Protein AF-A0AAW1D3R0-F1 (afdb_monomer)

Organism: NCBI:txid488301

pLDDT: mean 83.76, std 15.86, range [46.78, 96.5]

Radius of gyration: 18.36 Å; Cα contacts (8 Å, |Δi|>4): 14; chains: 1; bounding box: 39×47×30 Å

Mean predicted aligned error: 9.81 Å

Structure (mmCIF, N/CA/C/O backbone):
data_AF-A0AAW1D3R0-F1
#
_entry.id   AF-A0AAW1D3R0-F1
#
loop_
_atom_site.group_PDB
_atom_site.id
_atom_site.type_symbol
_atom_site.label_atom_id
_atom_site.label_alt_id
_atom_site.label_comp_id
_atom_site.label_asym_id
_atom_site.label_entity_id
_atom_site.label_seq_id
_atom_site.pdbx_PDB_ins_code
_atom_site.Cartn_x
_atom_site.Cartn_y
_atom_site.Cartn_z
_atom_site.occupancy
_atom_site.B_iso_or_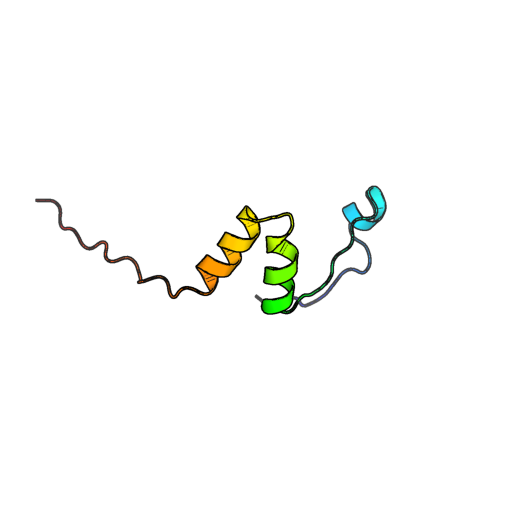equiv
_atom_site.auth_seq_id
_atom_site.auth_comp_id
_atom_site.auth_asym_id
_atom_site.auth_atom_id
_atom_site.pdbx_PDB_model_num
ATOM 1 N N . MET A 1 1 ? -11.934 5.717 -13.603 1.00 58.62 1 MET A N 1
ATOM 2 C CA . MET A 1 1 ? -10.638 5.413 -14.245 1.00 58.62 1 MET A CA 1
ATOM 3 C C . MET A 1 1 ? -10.407 3.921 -14.093 1.00 58.62 1 MET A C 1
ATOM 5 O O . MET A 1 1 ? -10.543 3.435 -12.979 1.00 58.62 1 MET A O 1
ATOM 9 N N . VAL A 1 2 ? -10.175 3.199 -15.188 1.00 77.44 2 VAL A N 1
ATOM 10 C CA . VAL A 1 2 ? -9.993 1.736 -15.200 1.00 77.44 2 VAL A CA 1
ATOM 11 C C . VAL A 1 2 ? -8.600 1.466 -15.753 1.00 77.44 2 VAL A C 1
ATOM 13 O O . VAL A 1 2 ? -8.231 2.073 -16.757 1.00 77.44 2 VAL A O 1
ATOM 16 N N . VAL A 1 3 ? -7.815 0.622 -15.083 1.00 74.81 3 VAL A N 1
ATOM 17 C CA . VAL A 1 3 ? -6.497 0.209 -15.586 1.00 74.81 3 VAL A CA 1
ATOM 18 C C . VAL A 1 3 ? -6.728 -0.710 -16.784 1.00 74.81 3 VAL A C 1
ATOM 20 O O . VAL A 1 3 ? -7.380 -1.740 -16.645 1.00 74.81 3 VAL A O 1
ATOM 23 N N . THR A 1 4 ? -6.253 -0.309 -17.964 1.00 84.69 4 THR A N 1
ATOM 24 C CA . THR A 1 4 ? -6.442 -1.064 -19.215 1.00 84.69 4 THR A CA 1
ATOM 25 C C . THR A 1 4 ? -5.278 -1.995 -19.535 1.00 84.69 4 THR A C 1
ATOM 27 O O . THR A 1 4 ? -5.474 -2.974 -20.244 1.00 84.69 4 THR A O 1
ATOM 30 N N . GLU A 1 5 ? -4.081 -1.703 -19.023 1.00 85.69 5 GLU A N 1
ATOM 31 C CA . GLU A 1 5 ? -2.871 -2.488 -19.266 1.00 85.69 5 GLU A CA 1
ATOM 32 C C . GLU A 1 5 ? -1.901 -2.353 -18.084 1.00 85.69 5 GLU A C 1
ATOM 34 O O . GLU A 1 5 ? -1.735 -1.266 -17.524 1.00 85.69 5 GLU A O 1
ATOM 39 N N . GLU A 1 6 ? -1.253 -3.459 -17.716 1.00 81.12 6 GLU A N 1
ATOM 40 C CA . GLU A 1 6 ? -0.168 -3.493 -16.736 1.00 81.12 6 GLU A CA 1
ATOM 41 C C . GLU A 1 6 ? 1.131 -3.886 -17.437 1.00 81.12 6 GLU A C 1
ATOM 43 O O . GLU A 1 6 ? 1.223 -4.950 -18.048 1.00 81.12 6 GLU A O 1
ATOM 48 N N . LEU A 1 7 ? 2.148 -3.028 -17.339 1.00 85.38 7 LEU A N 1
ATOM 49 C CA . LEU A 1 7 ? 3.465 -3.341 -17.879 1.00 85.38 7 LEU A CA 1
ATOM 50 C C . LEU A 1 7 ? 4.174 -4.357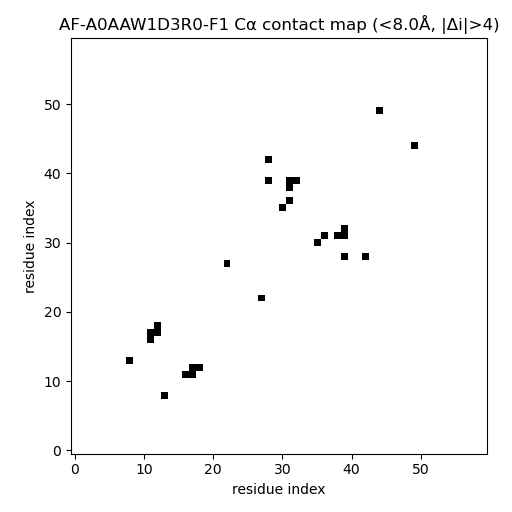 -16.967 1.00 85.38 7 LEU A C 1
ATOM 52 O O . LEU A 1 7 ? 4.257 -4.118 -15.758 1.00 85.38 7 LEU A O 1
ATOM 56 N N . PRO A 1 8 ? 4.730 -5.449 -17.525 1.00 81.06 8 PRO A N 1
ATOM 57 C CA . PRO A 1 8 ? 5.418 -6.479 -16.744 1.00 81.06 8 PRO A CA 1
ATOM 58 C C . PRO A 1 8 ? 6.692 -5.953 -16.072 1.00 81.06 8 PRO A C 1
ATOM 60 O O . PRO A 1 8 ? 7.065 -6.410 -14.995 1.00 81.06 8 PRO A O 1
ATOM 63 N N . GLU A 1 9 ? 7.332 -4.952 -16.675 1.00 86.38 9 GLU A N 1
ATOM 64 C CA . GLU A 1 9 ? 8.489 -4.267 -16.119 1.00 86.38 9 GLU A CA 1
ATOM 65 C C . GLU A 1 9 ? 8.290 -2.752 -16.184 1.00 86.38 9 GLU A C 1
ATOM 67 O O . GLU A 1 9 ? 7.785 -2.202 -17.163 1.00 86.38 9 GLU A O 1
ATOM 72 N N . TRP A 1 10 ? 8.720 -2.070 -15.128 1.00 90.25 10 TRP A N 1
ATOM 73 C CA . TRP A 1 10 ? 8.747 -0.617 -15.012 1.00 90.25 10 TRP A CA 1
ATOM 74 C C . TRP A 1 10 ? 10.125 -0.170 -14.517 1.00 90.25 10 TRP A C 1
ATOM 76 O O . TRP A 1 10 ? 10.966 -0.991 -14.153 1.00 90.25 10 TRP A O 1
ATOM 86 N N . GLU A 1 11 ? 10.403 1.131 -14.550 1.00 92.81 11 GLU A N 1
ATOM 87 C CA . GLU A 1 11 ? 11.729 1.659 -14.215 1.00 92.81 11 GLU A CA 1
ATOM 88 C C . GLU A 1 11 ? 12.241 1.152 -12.861 1.00 92.81 11 GLU A C 1
ATOM 90 O O . GLU A 1 11 ? 13.280 0.499 -12.838 1.00 92.81 11 GLU A O 1
ATOM 95 N N . ASP A 1 12 ? 11.485 1.330 -1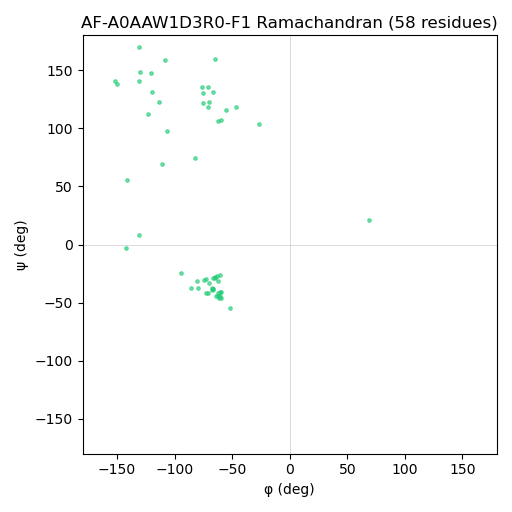1.772 1.00 95.12 12 ASP A N 1
ATOM 96 C CA . ASP A 1 12 ? 11.913 0.870 -10.444 1.00 95.12 12 ASP A CA 1
ATOM 97 C C . ASP A 1 12 ? 12.000 -0.658 -10.324 1.00 95.12 12 ASP A C 1
ATOM 99 O O . ASP A 1 12 ? 12.796 -1.156 -9.523 1.00 95.12 12 ASP A O 1
ATOM 103 N N . SER A 1 13 ? 11.207 -1.436 -11.078 1.00 94.06 13 SER A N 1
ATOM 104 C CA . SER A 1 13 ? 11.385 -2.896 -11.038 1.00 94.06 13 SER A CA 1
ATOM 105 C C . SER A 1 13 ? 12.720 -3.297 -11.645 1.00 94.06 13 SER A C 1
ATOM 107 O O . SER A 1 13 ? 13.367 -4.198 -11.119 1.00 94.06 13 SER A O 1
ATOM 109 N N . ARG A 1 14 ? 13.159 -2.611 -12.708 1.00 93.56 14 ARG A N 1
ATOM 110 C CA . ARG A 1 14 ? 14.442 -2.884 -13.371 1.00 93.56 14 ARG A CA 1
ATOM 111 C C . ARG A 1 14 ? 15.633 -2.270 -12.637 1.00 93.56 14 ARG A C 1
ATOM 113 O O . ARG A 1 14 ? 16.692 -2.885 -12.600 1.00 93.56 14 ARG A O 1
ATOM 120 N N . SER A 1 15 ? 15.480 -1.070 -12.076 1.00 95.75 15 SER A N 1
ATOM 121 C CA . SER A 1 15 ? 16.591 -0.306 -11.493 1.00 95.75 15 SER A CA 1
ATOM 122 C C . SER A 1 15 ? 16.879 -0.669 -10.037 1.00 95.75 15 SER A C 1
ATOM 124 O O . SER A 1 15 ? 18.043 -0.722 -9.646 1.00 95.75 15 SER A O 1
ATOM 126 N N . ILE A 1 16 ? 15.841 -0.936 -9.236 1.00 96.44 16 ILE A N 1
ATOM 127 C CA . ILE A 1 16 ? 15.967 -1.172 -7.787 1.00 96.44 16 ILE A CA 1
ATOM 128 C C . ILE A 1 16 ? 15.236 -2.435 -7.307 1.00 96.44 16 ILE A C 1
ATOM 130 O O . ILE A 1 16 ? 15.118 -2.661 -6.104 1.00 96.44 16 ILE A O 1
ATOM 134 N N . GLY A 1 17 ? 14.716 -3.256 -8.226 1.00 94.88 17 GLY A N 1
ATOM 135 C CA . GLY A 1 17 ? 14.030 -4.506 -7.890 1.00 94.88 17 GLY A CA 1
ATOM 136 C C . GLY A 1 17 ? 12.685 -4.312 -7.184 1.00 94.88 17 GLY A C 1
ATOM 137 O O . GLY A 1 17 ? 12.216 -5.211 -6.482 1.00 94.88 17 GLY A O 1
ATOM 138 N N . ARG A 1 18 ? 12.056 -3.139 -7.321 1.00 95.12 18 ARG A N 1
ATOM 139 C CA . ARG A 1 18 ? 10.794 -2.836 -6.638 1.00 95.12 18 ARG A CA 1
ATOM 140 C C . ARG A 1 18 ? 9.636 -3.635 -7.227 1.00 95.12 18 ARG A C 1
ATOM 142 O O . ARG A 1 18 ? 9.442 -3.689 -8.438 1.00 95.12 18 ARG A O 1
ATOM 149 N N . GLN A 1 19 ? 8.813 -4.194 -6.347 1.00 91.25 19 GLN A N 1
ATOM 150 C CA . GLN A 1 19 ? 7.673 -5.033 -6.717 1.00 91.25 19 GLN A CA 1
ATOM 151 C C . GLN A 1 19 ? 6.341 -4.315 -6.479 1.00 91.25 19 GLN A C 1
ATOM 153 O O . GLN A 1 19 ? 6.254 -3.368 -5.690 1.00 91.25 19 GLN A O 1
ATOM 158 N N . ARG A 1 20 ? 5.294 -4.774 -7.169 1.00 91.50 20 ARG A N 1
ATOM 159 C CA . ARG A 1 20 ? 3.907 -4.325 -6.997 1.00 91.50 20 ARG A CA 1
ATOM 160 C C . ARG A 1 20 ? 3.010 -5.543 -6.832 1.0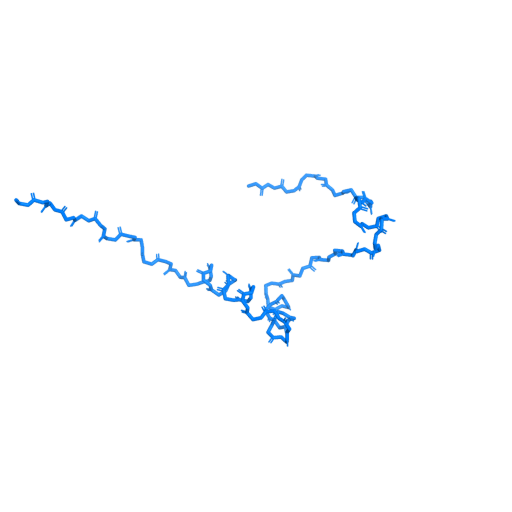0 91.50 20 ARG A C 1
ATOM 162 O O . ARG A 1 20 ? 3.289 -6.604 -7.380 1.00 91.50 20 ARG A O 1
ATOM 169 N N . LYS A 1 21 ? 1.944 -5.381 -6.060 1.00 89.69 21 LYS A N 1
ATOM 170 C CA . LYS A 1 21 ? 0.945 -6.416 -5.818 1.00 89.69 21 LYS A CA 1
ATOM 171 C C . LYS A 1 21 ? -0.394 -5.742 -5.563 1.00 89.69 21 LYS A C 1
ATOM 173 O O . LYS A 1 21 ? -0.447 -4.741 -4.849 1.00 89.6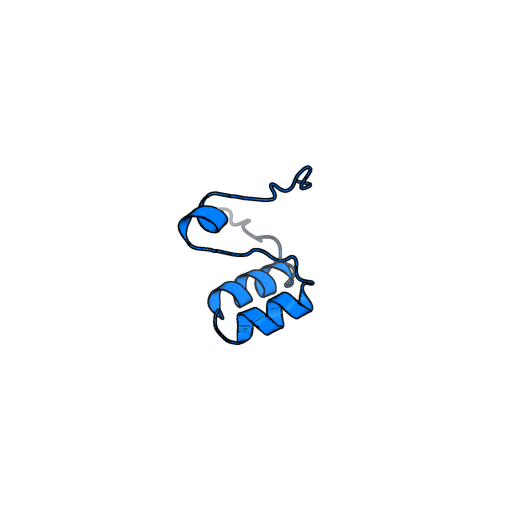9 21 LYS A O 1
ATOM 178 N N . TRP A 1 22 ? -1.456 -6.302 -6.127 1.00 89.88 22 TRP A N 1
ATOM 179 C CA . TRP A 1 22 ? -2.818 -5.921 -5.780 1.00 89.88 22 TRP A CA 1
ATOM 180 C C . TRP A 1 22 ? -3.207 -6.533 -4.438 1.00 89.88 22 TRP A C 1
ATOM 182 O O . TRP A 1 22 ? -2.947 -7.709 -4.174 1.00 89.88 22 TRP A O 1
ATOM 192 N N . PHE A 1 23 ? -3.833 -5.725 -3.594 1.00 93.56 23 PHE A N 1
ATOM 193 C CA . PHE A 1 23 ? -4.338 -6.140 -2.295 1.00 93.56 23 PHE A CA 1
ATOM 194 C C . PHE A 1 23 ? -5.841 -5.907 -2.245 1.00 93.56 23 PHE A C 1
ATOM 196 O O . PHE A 1 23 ? -6.349 -4.947 -2.828 1.00 93.56 23 PHE A O 1
ATOM 203 N N . THR A 1 24 ? -6.540 -6.763 -1.506 1.00 94.50 24 THR A N 1
ATOM 204 C CA . THR A 1 24 ? -7.860 -6.393 -1.000 1.00 94.50 24 THR A CA 1
ATOM 205 C C . THR A 1 24 ? -7.703 -5.233 -0.017 1.00 94.50 24 THR A C 1
ATOM 207 O O . THR A 1 24 ? -6.621 -5.008 0.534 1.00 94.50 24 THR A O 1
ATOM 210 N N . LEU A 1 25 ? -8.779 -4.487 0.225 1.00 93.12 25 LEU A N 1
ATOM 211 C CA . LEU A 1 25 ? -8.726 -3.371 1.166 1.00 93.12 25 LEU A CA 1
ATOM 212 C C . LEU A 1 25 ? -8.325 -3.827 2.579 1.00 93.12 25 LEU A C 1
ATOM 214 O O . LEU A 1 25 ? -7.502 -3.183 3.223 1.00 93.12 25 LEU A O 1
ATOM 218 N N . GLU A 1 26 ? -8.848 -4.9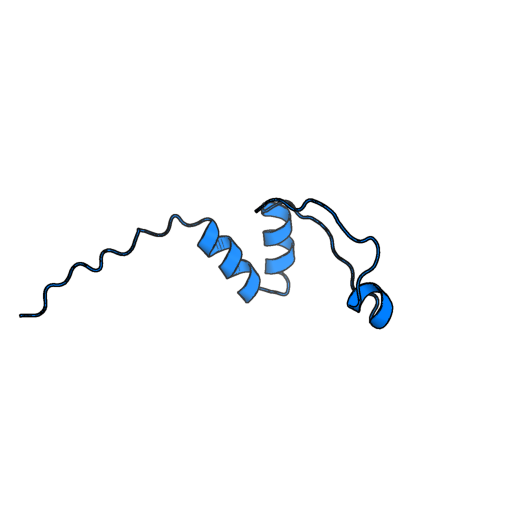68 3.031 1.00 95.00 26 GLU A N 1
ATOM 219 C CA . GLU A 1 26 ? -8.529 -5.536 4.343 1.00 95.00 26 GLU A CA 1
ATOM 220 C C . GLU A 1 26 ? -7.047 -5.928 4.457 1.00 95.00 26 GLU A C 1
ATOM 222 O O . GLU A 1 26 ? -6.389 -5.596 5.446 1.00 95.00 26 GLU A O 1
ATOM 227 N N . ASP A 1 27 ? -6.493 -6.582 3.430 1.00 96.12 27 ASP A N 1
ATOM 228 C CA . ASP A 1 27 ? -5.078 -6.964 3.429 1.00 96.12 27 ASP A CA 1
ATOM 229 C C . ASP A 1 27 ? -4.162 -5.741 3.373 1.00 96.12 27 ASP A C 1
ATOM 231 O O . ASP A 1 27 ? -3.128 -5.710 4.045 1.00 96.12 27 ASP A O 1
ATOM 235 N N . ALA A 1 28 ? -4.543 -4.714 2.608 1.00 95.44 28 ALA A N 1
ATOM 236 C CA . ALA A 1 28 ? -3.799 -3.463 2.542 1.00 95.44 28 ALA A CA 1
ATOM 237 C C . ALA A 1 28 ? -3.741 -2.777 3.916 1.00 95.44 28 ALA A C 1
ATOM 239 O O . ALA A 1 28 ? -2.658 -2.382 4.349 1.00 95.44 28 ALA A O 1
ATOM 240 N N . LEU A 1 29 ? -4.867 -2.694 4.636 1.00 94.81 29 LEU A N 1
ATOM 241 C CA . LEU A 1 29 ? -4.915 -2.122 5.987 1.00 94.81 29 LEU A CA 1
ATOM 242 C C . LEU A 1 29 ? -4.003 -2.887 6.958 1.00 94.81 29 LEU A C 1
ATOM 244 O O . LEU A 1 29 ? -3.196 -2.263 7.649 1.00 94.81 29 LEU A O 1
ATOM 248 N N . LYS A 1 30 ? -4.056 -4.227 6.953 1.00 95.56 30 LYS A N 1
ATOM 249 C CA . LYS A 1 30 ? -3.191 -5.075 7.800 1.00 95.56 30 LYS A CA 1
ATOM 250 C C . LYS A 1 30 ? -1.703 -4.878 7.507 1.00 95.56 30 LYS A C 1
ATOM 252 O O . LYS A 1 30 ? -0.894 -4.849 8.427 1.00 95.56 30 LYS A O 1
ATOM 257 N N . GLN A 1 31 ? -1.317 -4.761 6.237 1.00 95.25 31 GLN A N 1
ATOM 258 C CA . GLN A 1 31 ? 0.088 -4.560 5.864 1.00 95.25 31 GLN A CA 1
ATOM 259 C C . GLN A 1 31 ? 0.578 -3.153 6.229 1.00 95.25 31 GLN A C 1
ATOM 261 O O . GLN A 1 31 ? 1.689 -2.985 6.738 1.00 95.25 31 GLN A O 1
ATOM 266 N N . LEU A 1 32 ? -0.248 -2.131 5.991 1.00 95.94 32 LEU A N 1
ATOM 267 C CA . LEU A 1 32 ? 0.121 -0.743 6.260 1.00 95.94 32 LEU A CA 1
ATOM 268 C C . LEU A 1 32 ? 0.202 -0.442 7.760 1.00 95.94 32 LEU A C 1
ATOM 270 O O . LEU A 1 32 ? 1.081 0.323 8.163 1.00 95.94 32 LEU A O 1
ATOM 274 N N . SER A 1 33 ? -0.630 -1.072 8.595 1.00 95.50 33 SER A N 1
ATOM 275 C CA . SER A 1 33 ? -0.622 -0.840 10.047 1.00 95.50 33 SER A CA 1
ATOM 276 C C . SER A 1 33 ? 0.711 -1.188 10.711 1.00 95.50 33 SER A C 1
ATOM 278 O O . SER A 1 33 ? 1.053 -0.605 11.735 1.00 95.50 33 SER A O 1
ATOM 280 N N . LEU A 1 34 ? 1.486 -2.108 10.128 1.00 95.44 34 LEU A N 1
ATOM 281 C CA . LEU A 1 34 ? 2.757 -2.562 10.696 1.00 95.44 34 LEU A CA 1
ATOM 282 C C . LEU A 1 34 ? 3.869 -1.512 10.578 1.00 95.44 34 LEU A C 1
ATOM 284 O O . LEU A 1 34 ? 4.661 -1.334 11.503 1.00 95.44 34 LEU A O 1
ATOM 288 N N . HIS A 1 35 ? 3.962 -0.831 9.431 1.00 94.00 35 HIS A N 1
ATOM 289 C CA . HIS A 1 35 ? 5.152 -0.035 9.086 1.00 94.00 35 HIS A CA 1
ATOM 290 C C . HIS A 1 35 ? 4.867 1.282 8.351 1.00 94.00 35 HIS A C 1
ATOM 292 O O . HIS A 1 35 ? 5.808 2.005 8.002 1.00 94.00 35 HIS A O 1
ATOM 298 N N . LYS A 1 36 ? 3.603 1.569 8.029 1.00 95.75 36 LYS A N 1
ATOM 299 C CA . LYS A 1 36 ? 3.168 2.698 7.192 1.00 95.75 36 LYS A CA 1
ATOM 300 C C . LYS A 1 36 ? 1.859 3.315 7.728 1.00 95.75 36 LYS A C 1
ATOM 302 O O . LYS A 1 36 ? 0.882 3.422 6.986 1.00 95.75 36 LYS A O 1
ATOM 307 N N . PRO A 1 37 ? 1.823 3.740 9.009 1.00 94.06 37 PRO A N 1
ATOM 308 C CA . PRO A 1 37 ? 0.589 4.197 9.653 1.00 94.06 37 PRO A CA 1
ATOM 309 C C . PRO A 1 37 ? -0.014 5.443 8.987 1.00 94.06 37 PRO A C 1
ATOM 311 O O . PRO A 1 37 ? -1.227 5.575 8.934 1.00 94.06 37 PRO A O 1
ATOM 314 N N . VAL A 1 38 ? 0.806 6.330 8.412 1.00 96.50 38 VAL A N 1
ATOM 315 C CA . VAL A 1 38 ? 0.313 7.516 7.688 1.00 96.50 38 VAL A CA 1
ATOM 316 C C . VAL A 1 38 ? -0.437 7.126 6.411 1.00 96.50 38 VAL A C 1
ATOM 3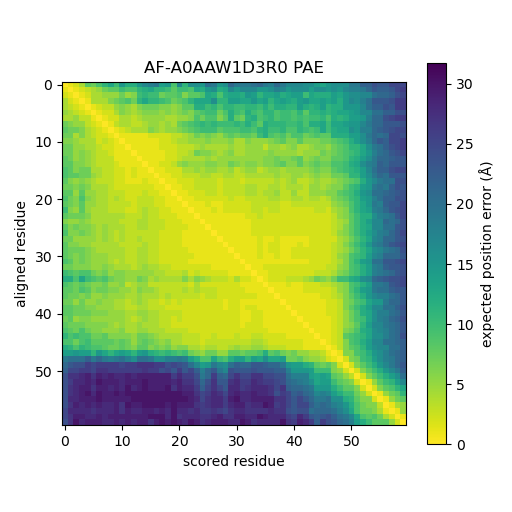18 O O . VAL A 1 38 ? -1.446 7.726 6.074 1.00 96.50 38 VAL A O 1
ATOM 321 N N . GLN A 1 39 ? 0.027 6.109 5.690 1.00 96.50 39 GLN A N 1
ATOM 322 C CA . GLN A 1 39 ? -0.658 5.628 4.492 1.00 96.50 39 GLN A CA 1
ATOM 323 C C . GLN A 1 39 ? -1.941 4.865 4.839 1.00 96.50 39 GLN A C 1
ATOM 325 O O . GLN A 1 39 ? -2.892 4.886 4.061 1.00 96.50 39 GLN A O 1
ATOM 330 N N . LEU A 1 40 ? -1.975 4.212 6.005 1.00 96.19 40 LEU A N 1
ATOM 331 C CA . LEU A 1 40 ? -3.180 3.571 6.522 1.00 96.19 40 LEU A CA 1
ATOM 332 C C . LEU A 1 40 ? -4.305 4.594 6.737 1.00 96.19 40 LEU A C 1
ATOM 334 O O . LEU A 1 40 ? -5.421 4.346 6.284 1.00 96.19 40 LEU A O 1
ATOM 338 N N . THR A 1 41 ? -4.018 5.763 7.326 1.00 94.62 41 THR A N 1
ATOM 339 C CA . THR A 1 41 ? -5.062 6.778 7.579 1.00 94.62 41 THR A CA 1
ATOM 340 C C . THR A 1 41 ? -5.691 7.312 6.292 1.00 94.62 41 THR A C 1
ATOM 342 O O . THR A 1 41 ? -6.864 7.680 6.286 1.00 94.62 41 THR A O 1
ATOM 345 N N . TYR A 1 42 ? -4.960 7.303 5.172 1.00 94.50 42 TYR A N 1
ATOM 346 C CA . TYR A 1 42 ? -5.524 7.660 3.869 1.00 94.50 42 TYR A CA 1
ATOM 347 C C . TYR A 1 42 ? -6.642 6.696 3.457 1.00 94.50 42 TYR A C 1
ATOM 349 O O . TYR A 1 42 ? -7.708 7.145 3.035 1.00 94.50 42 TYR A O 1
ATOM 357 N N . LEU A 1 43 ? -6.435 5.385 3.627 1.00 93.75 43 LEU A N 1
ATOM 358 C CA . LEU A 1 43 ? -7.455 4.375 3.330 1.00 93.75 43 LEU A CA 1
ATOM 359 C C . LEU A 1 43 ? -8.639 4.459 4.297 1.00 93.75 43 LEU A C 1
ATOM 361 O O . LEU A 1 43 ? -9.783 4.349 3.864 1.00 93.75 43 LEU A O 1
ATOM 365 N N . GLU A 1 44 ? -8.389 4.713 5.581 1.00 92.44 44 GLU A N 1
ATOM 366 C CA . GLU A 1 44 ? -9.465 4.922 6.558 1.00 92.44 44 GLU A CA 1
ATOM 367 C C . GLU A 1 44 ? -10.319 6.149 6.210 1.00 92.44 44 GLU A C 1
ATOM 369 O O . GLU A 1 44 ? -11.545 6.072 6.246 1.00 92.44 44 GLU A O 1
ATOM 374 N N . SER A 1 45 ? -9.694 7.251 5.780 1.00 90.25 45 SER A N 1
ATOM 375 C CA . SER A 1 45 ? -10.411 8.475 5.391 1.00 90.25 45 SER A CA 1
ATOM 376 C C . SER A 1 45 ? -11.311 8.295 4.162 1.00 90.25 45 SER A C 1
ATOM 378 O O . SER A 1 45 ? -12.324 8.981 4.030 1.00 90.25 45 SER A O 1
ATOM 380 N N . LEU A 1 46 ? -10.952 7.364 3.272 1.00 89.25 46 LEU A N 1
ATOM 381 C CA . LEU A 1 46 ? -11.745 6.991 2.099 1.00 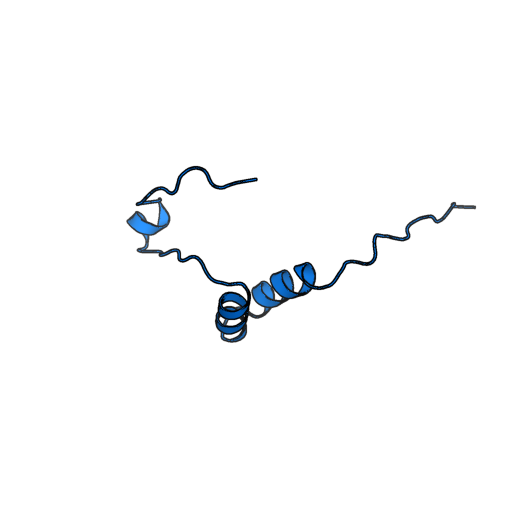89.25 46 LEU A CA 1
ATOM 382 C C . LEU A 1 46 ? -12.959 6.137 2.480 1.00 89.25 46 LEU A C 1
ATOM 384 O O . LEU A 1 46 ? -13.979 6.184 1.796 1.00 89.25 46 LEU A O 1
ATOM 388 N N . LEU A 1 47 ? -12.841 5.351 3.552 1.00 87.81 47 LEU A N 1
ATOM 389 C CA . LEU A 1 47 ? -13.913 4.507 4.078 1.00 87.81 47 LEU A CA 1
ATOM 390 C C . LEU A 1 47 ? -14.911 5.293 4.926 1.00 87.81 47 LEU A C 1
ATOM 392 O O . LEU A 1 47 ? -16.094 4.950 4.959 1.00 87.81 47 LEU A O 1
ATOM 396 N N . THR A 1 48 ? -14.454 6.339 5.615 1.00 82.44 48 THR A N 1
ATOM 397 C CA . THR A 1 48 ? -15.355 7.239 6.330 1.00 82.44 48 THR A CA 1
ATOM 398 C C . THR A 1 48 ? -16.153 8.064 5.318 1.00 82.44 48 THR A C 1
ATOM 400 O O . THR A 1 48 ? -15.543 8.770 4.512 1.00 82.44 48 THR A O 1
ATOM 403 N N . PRO A 1 49 ? -17.498 8.031 5.337 1.00 68.12 49 PRO A N 1
ATOM 404 C CA . PRO A 1 49 ? -18.288 8.935 4.519 1.00 68.12 49 PRO A CA 1
ATOM 405 C C . PRO A 1 49 ? -17.981 10.367 4.961 1.00 68.12 49 PRO A C 1
ATOM 407 O O . PRO A 1 49 ? -18.379 10.799 6.042 1.00 68.12 49 PRO A O 1
ATOM 410 N N . GLN A 1 50 ? -17.228 11.092 4.135 1.00 63.00 50 GLN A N 1
ATOM 411 C CA . GLN A 1 50 ? -17.010 12.522 4.299 1.00 63.00 50 GLN A CA 1
ATOM 412 C C . GLN A 1 50 ? -18.389 13.184 4.353 1.00 63.00 50 GLN A C 1
ATOM 414 O O . GLN A 1 50 ? -19.146 13.133 3.381 1.00 63.00 50 GLN A O 1
ATOM 419 N N . HIS A 1 51 ? -18.738 13.783 5.492 1.00 56.22 51 HIS A N 1
ATOM 420 C CA . HIS A 1 51 ? -19.859 14.706 5.554 1.00 56.22 51 HIS A CA 1
ATOM 421 C C . HIS A 1 51 ? -19.521 15.836 4.579 1.00 56.22 51 HIS A C 1
ATO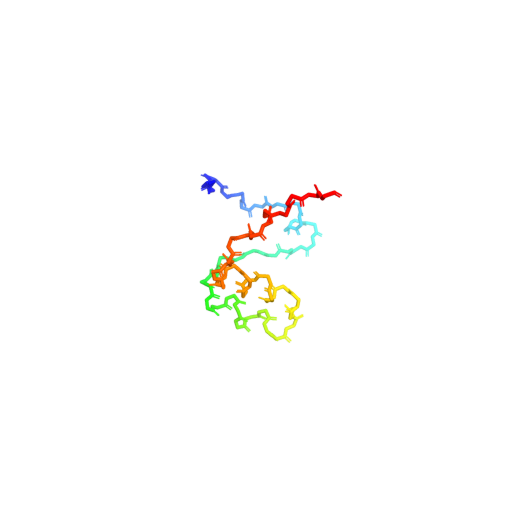M 423 O O . HIS A 1 51 ? -18.583 16.598 4.798 1.00 56.22 51 HIS A O 1
ATOM 429 N N . SER A 1 52 ? -20.205 15.857 3.439 1.00 52.25 52 SER A N 1
ATOM 430 C CA . SER A 1 52 ? -20.037 16.851 2.386 1.00 52.25 52 SER A CA 1
ATOM 431 C C . SER A 1 52 ? -20.020 18.256 2.991 1.00 52.25 52 SER A C 1
ATOM 433 O O . SER A 1 52 ? -20.995 18.657 3.619 1.00 52.25 52 SER A O 1
ATOM 435 N N . ASN A 1 53 ? -18.899 18.960 2.805 1.00 46.78 53 ASN A N 1
ATOM 436 C CA . ASN A 1 53 ? -18.634 20.343 3.204 1.00 46.78 53 ASN A CA 1
ATOM 437 C C . ASN A 1 53 ? -19.899 21.215 3.309 1.00 46.78 53 ASN A C 1
ATOM 439 O O . ASN A 1 53 ? -20.411 21.710 2.305 1.00 46.78 53 ASN A O 1
ATOM 443 N N . SER A 1 54 ? -20.351 21.487 4.532 1.00 51.00 54 SER A N 1
ATOM 444 C CA . SER A 1 54 ? -21.290 22.568 4.829 1.00 51.00 54 SER A CA 1
ATOM 445 C C . SER A 1 54 ? -20.529 23.893 4.942 1.00 51.00 54 SER A C 1
ATOM 447 O O . SER A 1 54 ? -20.333 24.406 6.040 1.00 51.00 54 SER A O 1
ATOM 449 N N . ASN A 1 55 ? -20.090 24.457 3.817 1.00 49.50 55 ASN A N 1
ATOM 450 C CA . ASN A 1 55 ? -19.590 25.836 3.768 1.00 49.50 55 ASN A CA 1
ATOM 451 C C . ASN A 1 55 ? -20.570 26.719 2.985 1.00 49.50 55 ASN A C 1
ATOM 453 O O . ASN A 1 55 ? -20.270 27.180 1.891 1.00 49.50 55 ASN A O 1
ATOM 457 N N . ASN A 1 56 ? -21.744 26.961 3.575 1.00 51.16 56 ASN A N 1
ATOM 458 C CA . ASN A 1 56 ? -22.544 28.153 3.298 1.00 51.16 56 ASN A CA 1
ATOM 459 C C . ASN A 1 56 ? -22.425 29.075 4.517 1.00 51.16 56 ASN A C 1
ATOM 461 O O . ASN A 1 56 ? -23.119 28.880 5.512 1.00 51.16 56 ASN A O 1
ATOM 465 N N . GLN A 1 57 ? -21.539 30.065 4.447 1.00 50.72 57 GLN A N 1
ATOM 466 C CA . GLN A 1 57 ? -21.527 31.211 5.357 1.00 50.72 57 GLN A CA 1
ATOM 467 C C . GLN A 1 57 ? -21.624 32.476 4.491 1.00 50.72 57 GLN A C 1
ATOM 469 O O . GLN A 1 57 ? -20.698 32.734 3.719 1.00 50.72 57 GLN A O 1
ATOM 474 N N . PRO A 1 58 ? -22.728 33.243 4.547 1.00 54.53 58 PRO A N 1
ATOM 475 C CA . PRO A 1 58 ? -22.771 34.571 3.958 1.00 54.53 58 PRO A CA 1
ATOM 476 C C . PRO A 1 58 ? -21.998 35.525 4.876 1.00 54.53 58 PRO A C 1
ATOM 478 O O . PRO A 1 58 ? -22.314 35.661 6.056 1.00 54.53 58 PRO A O 1
ATOM 481 N N . VAL A 1 59 ? -20.965 36.169 4.337 1.00 58.38 59 VAL A N 1
ATOM 482 C CA . VAL A 1 59 ? -20.277 37.271 5.020 1.00 58.38 59 VAL A CA 1
ATOM 483 C C . VAL A 1 59 ? -21.243 38.452 5.142 1.00 58.38 59 VAL A C 1
ATOM 485 O O . VAL A 1 59 ? -21.923 38.793 4.174 1.00 58.38 59 VAL A O 1
ATOM 488 N N . THR A 1 60 ? -21.343 39.011 6.349 1.00 60.31 60 THR A N 1
ATOM 489 C CA . THR A 1 60 ? -22.129 40.219 6.657 1.00 60.31 60 THR A CA 1
ATOM 490 C C . THR A 1 60 ? -21.235 41.445 6.593 1.00 60.31 60 THR A C 1
ATOM 492 O O . THR A 1 60 ? -20.038 41.295 6.933 1.00 60.31 60 THR A O 1
#

Sequence (60 aa):
MVVTEELPEWEDSRSIGRQRKWFTLEDALKQLSLHKPVQLTYLESLLTPQHSNSNNQPVT

Foldseek 3Di:
DDDPDDDPDDDCCVPPVDDDDDDDLVVVLVVCVVPPVVVNVVSVVVVPPPPPDPPDDDDD

Secondary structure (DSSP, 8-state):
-------S--HHHHHH--------HHHHHHHHHHH-HHHHHHHHHHHS------------

Solvent-accessible surface area (backbone atoms only — not comparable to full-atom values): 4188 Å² total; per-residue (Å²): 141,77,92,85,78,81,74,95,71,50,71,55,38,73,75,72,65,51,83,88,80,94,66,56,73,69,58,45,44,62,60,22,61,76,81,34,56,73,63,30,51,55,56,52,57,70,69,44,81,73,78,74,82,86,80,85,76,84,87,129